Protein AF-A0A952SRW9-F1 (afdb_monomer)

Mean predicted aligned error: 8.56 Å

Sequence (166 aa):
MESKSAKLVGCLPGVGTVMLAVFGVFQLAAALVTLIPSLGHDRVPMQFVPVWTYFLDPLYDEKPNEAMVKVIAVGSQYVIGLSEAVIGWLLVAAAASGTRRVGLARIGLSFAAGLFGTFMLTMFIMHEKTLPAWNQYPAILGWIAVTWVVVRVEEGWGGGKGGSER

pLDDT: mean 82.29, std 15.95, range [38.88, 97.94]

Nearest PDB structures (foldseek):
  8jtt-assembly1_A  TM=2.650E-01  e=2.644E+00  Homo sapiens
  8jts-assembly1_A  TM=2.724E-01  e=8.843E+00  Homo sapiens

Solvent-accessible surface area (backbone atoms only — not comparable to full-atom values): 9089 Å² total; per-residue (Å²): 141,83,70,76,70,68,65,62,76,74,70,65,79,51,70,38,34,51,50,28,34,53,53,8,52,50,26,38,55,49,13,50,30,51,67,36,40,91,74,49,75,60,51,42,80,66,48,31,32,58,52,43,45,64,69,40,42,85,78,39,99,53,83,64,58,64,70,58,37,47,52,53,15,49,52,48,39,48,54,49,16,52,47,30,34,52,30,9,50,31,14,37,51,14,37,76,35,75,96,53,17,69,64,32,35,50,54,19,47,51,51,46,46,53,54,51,47,51,52,47,50,54,52,58,74,66,64,54,87,85,46,80,67,74,74,52,50,64,53,52,51,49,49,46,53,52,45,52,51,44,42,52,49,54,52,66,65,59,70,78,76,78,93,82,85,135

Radius of gyration: 21.0 Å; Cα contacts (8 Å, |Δi|>4): 154; chains: 1; bounding box: 51×33×81 Å

Secondary structure (DSSP, 8-state):
---SGGGTGGGSPPHHHHHHHHHHHHHHHHHHHHH-GGGS--HIIIIIHHHHHHHHGGG-SS---HHHHHHHHHHHHHHHHHHHHHHHHHHHHHHH-STTHHHHHHHHHHHHHHHHHHHHHHHHHH--TTSTTTTHHHHHHHHHHHHHHHHHHHHHHHTTSS-S--

Foldseek 3Di:
DDDPPVVVVVPDQAPLLVLLLVLLVVLLVVLCCLLPVVVDPPCLVQPQLVLLQVVCVVVDPDRPDSVVSSVVSNVVSNVSSVLSNQLSVLSNVLSVDDPCNLVSLVVSLVSQLVSLVVSLVSCVVVVDPSHPDSPVSVVSNVSSVVSNVSSVVCCVVVVPPDPDDD

Structure (mmCIF, N/CA/C/O backbone):
data_AF-A0A952SRW9-F1
#
_entry.id   AF-A0A952SRW9-F1
#
loop_
_atom_site.group_PDB
_atom_site.id
_atom_site.type_symbol
_atom_site.label_atom_id
_atom_site.label_alt_id
_atom_site.label_comp_id
_atom_site.label_asym_id
_atom_site.label_entity_id
_atom_site.label_seq_id
_atom_site.pdbx_PDB_ins_code
_atom_site.Cartn_x
_atom_site.Cartn_y
_atom_site.Cartn_z
_atom_site.occupancy
_atom_site.B_iso_or_equiv
_atom_site.auth_seq_id
_atom_site.auth_comp_id
_atom_site.auth_asym_id
_atom_site.auth_atom_id
_atom_site.pdbx_PDB_model_num
ATOM 1 N N . MET A 1 1 ? -19.920 4.259 48.591 1.00 47.53 1 MET A N 1
ATOM 2 C CA . MET A 1 1 ? -18.591 3.998 47.991 1.00 47.53 1 MET A CA 1
ATOM 3 C C . MET A 1 1 ? -18.803 3.129 46.761 1.00 47.53 1 MET A C 1
ATOM 5 O O . MET A 1 1 ? -18.591 1.927 46.804 1.00 47.53 1 MET A O 1
ATOM 9 N N . GLU A 1 2 ? -19.308 3.721 45.681 1.00 45.28 2 GLU A N 1
ATOM 10 C CA . GLU A 1 2 ? -19.556 3.000 44.433 1.00 45.28 2 GLU A CA 1
ATOM 11 C C . GLU A 1 2 ? -18.363 3.150 43.483 1.00 45.28 2 GLU A C 1
ATOM 13 O O . GLU A 1 2 ? -17.940 4.250 43.135 1.00 45.28 2 GLU A O 1
ATOM 18 N N . SER A 1 3 ? -17.814 1.993 43.120 1.00 46.62 3 SER A N 1
ATOM 19 C CA . SER A 1 3 ? -17.233 1.654 41.820 1.00 46.62 3 SER A CA 1
ATOM 20 C C . SER A 1 3 ? -16.277 2.661 41.161 1.00 46.62 3 SER A C 1
ATO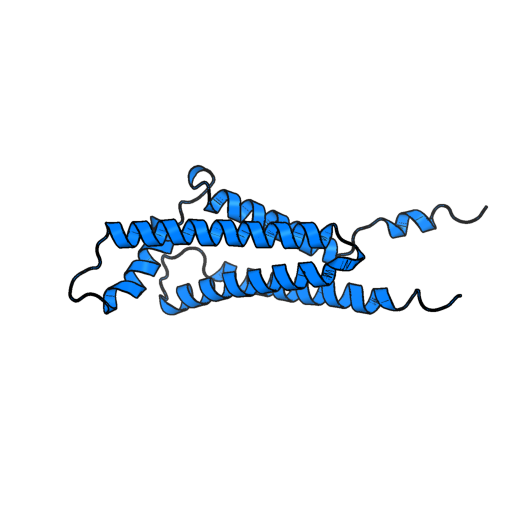M 22 O O . SER A 1 3 ? -16.581 3.287 40.147 1.00 46.62 3 SER A O 1
ATOM 24 N N . LYS A 1 4 ? -15.027 2.707 41.643 1.00 47.59 4 LYS A N 1
ATOM 25 C CA . LYS A 1 4 ? -13.888 3.132 40.801 1.00 47.59 4 LYS A CA 1
ATOM 26 C C . LYS A 1 4 ? -13.496 2.069 39.758 1.00 47.59 4 LYS A C 1
ATOM 28 O O . LYS A 1 4 ? -12.845 2.408 38.773 1.00 47.59 4 LYS A O 1
ATOM 33 N N . SER A 1 5 ? -13.929 0.814 39.921 1.00 46.41 5 SER A N 1
ATOM 34 C CA . SER A 1 5 ? -13.577 -0.291 39.014 1.00 46.41 5 SER A CA 1
ATOM 35 C C . SER A 1 5 ? -14.264 -0.228 37.645 1.00 46.41 5 SER A C 1
ATOM 37 O O . SER A 1 5 ? -13.717 -0.750 36.679 1.00 46.41 5 SER A O 1
ATOM 39 N N . ALA A 1 6 ? -15.403 0.461 37.507 1.00 46.47 6 ALA A N 1
ATOM 40 C CA . ALA A 1 6 ? -16.087 0.590 36.215 1.00 46.47 6 ALA A CA 1
ATOM 41 C C . ALA A 1 6 ? -15.374 1.523 35.211 1.00 46.47 6 ALA A C 1
ATOM 43 O O . ALA A 1 6 ? -15.625 1.432 34.013 1.00 46.47 6 ALA A O 1
ATOM 44 N N . LYS A 1 7 ? -14.454 2.396 35.658 1.00 42.22 7 LYS A N 1
ATOM 45 C CA . LYS A 1 7 ? -13.729 3.317 34.757 1.00 42.22 7 LYS A CA 1
ATOM 46 C C . LYS A 1 7 ? -12.548 2.681 34.017 1.00 42.22 7 LYS A C 1
ATOM 48 O O . LYS A 1 7 ? -12.124 3.223 33.004 1.00 42.22 7 LYS A O 1
ATOM 53 N N . LEU A 1 8 ? -12.027 1.546 34.487 1.00 44.66 8 LEU A N 1
ATOM 54 C CA . LEU A 1 8 ? -10.859 0.892 33.877 1.00 44.66 8 LEU A CA 1
ATOM 55 C C . LEU A 1 8 ? -11.217 0.007 32.674 1.00 44.66 8 LEU A C 1
ATOM 57 O O . LEU A 1 8 ? -10.409 -0.129 31.762 1.00 44.66 8 LEU A O 1
ATOM 61 N N . VAL A 1 9 ? -12.444 -0.519 32.618 1.00 44.44 9 VAL A N 1
ATOM 62 C CA . VAL A 1 9 ? -12.930 -1.327 31.481 1.00 44.44 9 VAL A CA 1
ATOM 63 C C . VAL A 1 9 ? -13.215 -0.460 30.241 1.00 44.44 9 VAL A C 1
ATOM 65 O O . VAL A 1 9 ? -13.214 -0.959 29.123 1.00 44.44 9 VAL A O 1
ATOM 68 N N . GLY A 1 10 ? -13.372 0.857 30.411 1.00 48.81 10 GLY A N 1
ATOM 69 C CA . GLY A 1 10 ? -13.552 1.812 29.311 1.00 48.81 10 GLY A CA 1
ATOM 70 C C . GLY A 1 10 ? -12.261 2.285 28.628 1.00 48.81 10 GLY A C 1
ATOM 71 O O . GLY A 1 10 ? -12.337 3.163 27.775 1.00 48.81 10 GLY A O 1
ATOM 72 N N . CYS A 1 11 ? -11.088 1.762 29.009 1.00 56.56 11 CYS A N 1
ATOM 73 C CA . CYS A 1 11 ? -9.787 2.283 28.561 1.00 56.56 11 CYS A CA 1
ATOM 74 C C . CYS A 1 11 ? -9.020 1.347 27.608 1.00 56.56 11 CYS A C 1
ATOM 76 O O . CYS A 1 11 ? -7.888 1.645 27.233 1.00 56.56 11 CYS A O 1
ATOM 78 N N . LEU A 1 12 ? -9.600 0.205 27.223 1.00 67.12 12 LEU A N 1
ATOM 79 C CA . LEU A 1 12 ? -8.967 -0.690 26.255 1.00 67.12 12 LEU A CA 1
ATOM 80 C C . LEU A 1 12 ? -9.407 -0.320 24.832 1.00 67.12 12 LEU A C 1
ATOM 82 O O . LEU A 1 12 ? -10.608 -0.184 24.585 1.00 67.12 12 LEU A O 1
ATOM 86 N N . PRO A 1 13 ? -8.465 -0.139 23.888 1.00 78.62 13 PRO A N 1
ATOM 87 C CA . PRO A 1 13 ? -8.816 0.099 22.497 1.00 78.62 13 PRO A CA 1
ATOM 88 C C . PRO A 1 13 ? -9.596 -1.102 21.947 1.00 78.62 13 PRO A C 1
ATOM 90 O O . PRO A 1 13 ? -9.213 -2.250 22.169 1.00 78.62 13 PRO A O 1
ATOM 93 N N . GLY A 1 14 ? -10.683 -0.825 21.220 1.00 86.94 14 GLY A N 1
ATOM 94 C CA . GLY A 1 14 ? -11.429 -1.848 20.483 1.00 86.94 14 GLY A CA 1
ATOM 95 C C . GLY A 1 14 ? -10.541 -2.596 19.486 1.00 86.94 14 GLY A C 1
ATOM 96 O O . GLY A 1 14 ? -9.496 -2.091 19.060 1.00 86.94 14 GLY A O 1
ATOM 97 N N . VAL A 1 15 ? -10.962 -3.796 19.093 1.00 89.00 15 VAL A N 1
ATOM 98 C CA . VAL A 1 15 ? -10.225 -4.645 18.148 1.00 89.00 15 VAL A CA 1
ATOM 99 C C . VAL A 1 15 ? -10.027 -3.910 16.823 1.00 89.00 15 VAL A C 1
ATOM 101 O O . VAL A 1 15 ? -8.923 -3.918 16.284 1.00 89.00 15 VAL A O 1
ATOM 104 N N . GLY A 1 16 ? -11.041 -3.186 16.341 1.00 89.38 16 GLY A N 1
ATOM 105 C CA . GLY A 1 16 ? -10.945 -2.374 15.128 1.00 89.38 16 GLY A CA 1
ATOM 106 C C . GLY A 1 16 ? -9.880 -1.282 15.230 1.00 89.38 16 GLY A C 1
ATOM 107 O O . GLY A 1 16 ? -9.112 -1.085 14.289 1.00 89.38 16 GLY A O 1
ATOM 108 N N . THR A 1 17 ? -9.751 -0.625 16.387 1.00 91.56 17 THR A N 1
ATOM 109 C CA . THR A 1 17 ? -8.673 0.346 16.643 1.00 91.56 17 THR A CA 1
ATOM 110 C C . THR A 1 17 ? -7.297 -0.297 16.518 1.00 91.56 17 THR A C 1
ATOM 112 O O . THR A 1 17 ? -6.418 0.251 15.857 1.00 91.56 17 THR A O 1
ATOM 115 N N . VAL A 1 18 ? -7.106 -1.458 17.150 1.00 92.88 18 VAL A N 1
ATOM 116 C CA . VAL A 1 18 ? -5.823 -2.172 17.132 1.00 92.88 18 VAL A CA 1
ATOM 117 C C . VAL A 1 18 ? -5.484 -2.617 15.712 1.00 92.88 18 VAL A C 1
ATOM 119 O O . VAL A 1 18 ? -4.365 -2.398 15.257 1.00 92.88 18 VAL A O 1
ATOM 122 N N . MET A 1 19 ? -6.453 -3.168 14.978 1.00 94.88 19 MET A N 1
ATOM 123 C CA . MET A 1 19 ? -6.261 -3.584 13.588 1.00 94.88 19 MET A CA 1
ATOM 124 C C . MET A 1 19 ? -5.877 -2.410 12.680 1.00 94.88 19 MET A C 1
ATOM 126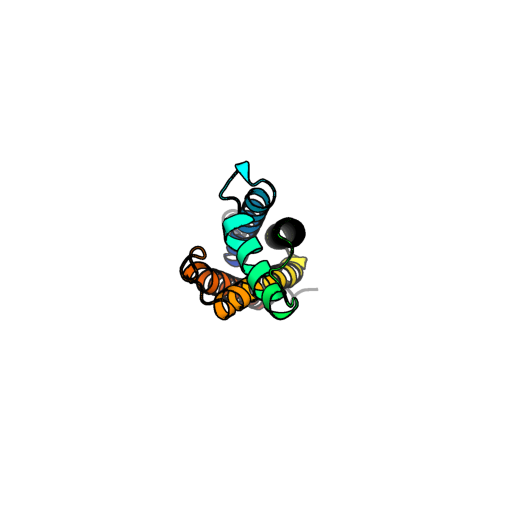 O O . MET A 1 19 ? -4.949 -2.544 11.883 1.00 94.88 19 MET A O 1
ATOM 130 N N . LEU A 1 20 ? -6.540 -1.255 12.820 1.00 94.88 20 LEU A N 1
ATOM 131 C CA . LEU A 1 20 ? -6.199 -0.037 12.079 1.00 94.88 20 LEU A CA 1
ATOM 132 C C . LEU A 1 20 ? -4.794 0.467 12.424 1.00 94.88 20 LEU A C 1
ATOM 134 O O . LEU A 1 20 ? -4.044 0.820 11.518 1.00 94.88 20 LEU A O 1
ATOM 138 N N . ALA A 1 21 ? -4.418 0.470 13.706 1.00 95.31 21 ALA A N 1
ATOM 139 C CA . ALA A 1 21 ? -3.095 0.908 14.142 1.00 95.31 21 ALA A CA 1
ATOM 140 C C . ALA A 1 21 ? -1.988 -0.005 13.599 1.00 95.31 21 ALA A C 1
ATOM 142 O O . ALA A 1 21 ? -1.029 0.482 13.006 1.00 95.31 21 ALA A O 1
ATOM 143 N N . VAL A 1 22 ? -2.143 -1.324 13.748 1.00 95.81 22 VAL A N 1
ATOM 144 C CA . VAL A 1 22 ? -1.180 -2.317 13.251 1.00 95.81 22 VAL A CA 1
ATOM 145 C C . VAL A 1 22 ? -1.052 -2.221 11.735 1.00 95.81 22 VAL A C 1
ATOM 147 O O . VAL A 1 22 ? 0.063 -2.142 11.220 1.00 95.81 22 VAL A O 1
ATOM 150 N N . PHE A 1 23 ? -2.176 -2.171 11.015 1.00 95.19 23 PHE A N 1
ATOM 151 C CA . PHE A 1 23 ? -2.142 -2.075 9.561 1.00 95.19 23 PHE A CA 1
ATOM 152 C C . PHE A 1 23 ? -1.557 -0.736 9.096 1.00 95.19 23 PHE A C 1
ATOM 154 O O . PHE A 1 23 ? -0.750 -0.708 8.175 1.00 95.19 23 PHE A O 1
ATOM 161 N N . GLY A 1 24 ? -1.878 0.365 9.775 1.00 96.19 24 GLY A N 1
ATOM 162 C CA . GLY A 1 24 ? -1.311 1.676 9.484 1.00 96.19 24 GLY A CA 1
ATOM 163 C C . GLY A 1 24 ? 0.204 1.731 9.686 1.00 96.19 24 GLY A C 1
ATOM 164 O O . GLY A 1 24 ? 0.924 2.163 8.790 1.00 96.19 24 GLY A O 1
ATOM 165 N N . VAL A 1 25 ? 0.709 1.226 10.816 1.00 97.00 25 VAL A N 1
ATOM 166 C CA . VAL A 1 25 ? 2.156 1.131 11.081 1.00 97.00 25 VAL A CA 1
ATOM 167 C C . VAL A 1 25 ? 2.846 0.245 10.048 1.00 97.00 25 VAL A C 1
ATOM 169 O O . VAL A 1 25 ? 3.910 0.608 9.551 1.00 97.00 25 VAL A O 1
ATOM 172 N N . PHE A 1 26 ? 2.230 -0.879 9.677 1.00 94.81 26 PHE A N 1
ATOM 173 C CA . PHE A 1 26 ? 2.754 -1.747 8.627 1.00 94.81 26 PHE A CA 1
ATOM 174 C C . PHE A 1 26 ? 2.892 -1.009 7.286 1.00 94.81 26 PHE A C 1
ATOM 176 O O . PHE A 1 26 ? 3.928 -1.119 6.639 1.00 94.81 26 PHE A O 1
ATOM 183 N N . GLN A 1 27 ? 1.898 -0.207 6.894 1.00 95.94 27 GLN A N 1
ATOM 184 C CA . GLN A 1 27 ? 1.948 0.592 5.664 1.00 95.94 27 GLN A CA 1
ATOM 185 C C . GLN A 1 27 ? 3.020 1.687 5.718 1.00 95.94 27 GLN A C 1
ATOM 187 O O . GLN A 1 27 ? 3.726 1.900 4.739 1.00 95.94 27 GLN A O 1
ATOM 192 N N . LEU A 1 28 ? 3.209 2.340 6.869 1.00 97.06 28 LEU A N 1
ATOM 193 C CA . LEU A 1 28 ? 4.296 3.312 7.044 1.00 97.06 28 LEU A CA 1
ATOM 194 C C . LEU A 1 28 ? 5.675 2.643 6.958 1.00 97.06 28 LEU A C 1
ATOM 196 O O . LEU A 1 28 ? 6.581 3.178 6.324 1.00 97.06 28 LEU A O 1
ATOM 200 N N . ALA A 1 29 ? 5.837 1.463 7.561 1.00 94.06 29 ALA A N 1
ATOM 201 C CA . ALA A 1 29 ? 7.072 0.693 7.460 1.00 94.06 29 ALA A CA 1
ATOM 202 C C . ALA A 1 29 ? 7.333 0.238 6.014 1.00 94.06 29 ALA A C 1
ATOM 204 O O . ALA A 1 29 ? 8.456 0.366 5.528 1.00 94.06 29 ALA A O 1
ATOM 205 N N . ALA A 1 30 ? 6.296 -0.230 5.310 1.00 90.75 30 ALA A N 1
ATOM 206 C CA . ALA A 1 30 ? 6.377 -0.574 3.895 1.00 90.75 30 ALA A CA 1
ATOM 207 C C . ALA A 1 30 ? 6.808 0.636 3.056 1.00 90.75 30 ALA A C 1
ATOM 209 O O . ALA A 1 30 ? 7.776 0.522 2.310 1.00 90.75 30 ALA A O 1
ATOM 210 N N . ALA A 1 31 ? 6.194 1.803 3.274 1.00 94.50 31 ALA A N 1
ATOM 211 C CA . ALA A 1 31 ? 6.549 3.045 2.595 1.00 94.50 31 ALA A CA 1
ATOM 212 C C . ALA A 1 31 ? 8.021 3.422 2.792 1.00 94.50 31 ALA A C 1
ATOM 214 O O . ALA A 1 31 ? 8.696 3.793 1.834 1.00 94.50 31 ALA A O 1
ATOM 215 N N . LEU A 1 32 ? 8.540 3.305 4.019 1.00 93.12 32 LEU A N 1
ATOM 216 C CA . LEU A 1 32 ? 9.949 3.585 4.311 1.00 93.12 32 LEU A CA 1
ATOM 217 C C . LEU A 1 32 ? 10.883 2.647 3.543 1.00 93.12 32 LEU A C 1
ATOM 219 O O . LEU A 1 32 ? 11.845 3.113 2.939 1.00 93.12 32 LEU A O 1
ATOM 223 N N . VAL A 1 33 ? 10.581 1.347 3.525 1.00 89.50 33 VAL A N 1
ATOM 224 C CA . VAL A 1 33 ? 11.363 0.358 2.769 1.00 89.50 33 VAL A CA 1
ATOM 225 C C . VAL A 1 33 ? 11.270 0.608 1.259 1.00 89.50 33 VAL A C 1
ATOM 227 O O . VAL A 1 33 ? 12.265 0.479 0.554 1.00 89.50 33 VAL A O 1
ATOM 230 N N . THR A 1 34 ? 10.099 1.002 0.757 1.00 89.88 34 THR A N 1
ATOM 231 C CA . THR A 1 34 ? 9.879 1.315 -0.661 1.00 89.88 34 THR A CA 1
ATOM 232 C C . THR A 1 34 ? 10.633 2.580 -1.092 1.00 89.88 34 THR A C 1
ATOM 234 O O . THR A 1 34 ? 11.199 2.624 -2.182 1.00 89.88 34 THR A O 1
ATOM 237 N N . LEU A 1 35 ? 10.657 3.620 -0.253 1.00 90.00 35 LEU A N 1
ATOM 238 C CA . LEU A 1 35 ? 11.285 4.910 -0.570 1.00 90.00 35 LEU A CA 1
ATOM 239 C C . LEU A 1 35 ? 12.794 4.932 -0.306 1.00 90.00 35 LEU A C 1
ATOM 241 O O . LEU A 1 35 ? 13.500 5.752 -0.893 1.00 90.00 35 LEU A O 1
ATOM 245 N N . ILE A 1 36 ? 13.290 4.052 0.565 1.00 89.31 36 ILE A N 1
ATOM 246 C CA . ILE A 1 36 ? 14.701 3.951 0.934 1.00 89.31 36 ILE A CA 1
ATOM 247 C C . ILE A 1 36 ? 15.169 2.518 0.637 1.00 89.31 36 ILE A C 1
ATOM 249 O O . ILE A 1 36 ? 15.171 1.674 1.535 1.00 89.31 36 ILE A O 1
ATOM 253 N N . PRO A 1 37 ? 15.600 2.225 -0.607 1.00 78.31 37 PRO A N 1
ATOM 254 C CA . PRO A 1 37 ? 15.955 0.868 -1.026 1.00 78.31 37 PRO A CA 1
ATOM 255 C C . PRO A 1 37 ? 17.046 0.212 -0.178 1.00 78.31 37 PRO A C 1
ATOM 257 O O . PRO A 1 37 ? 17.091 -1.006 -0.089 1.00 78.31 37 PRO A O 1
ATOM 260 N N . SER A 1 38 ? 17.906 0.989 0.490 1.00 85.62 38 SER A N 1
ATOM 261 C CA . SER A 1 38 ? 18.928 0.451 1.397 1.00 85.62 38 SER A CA 1
ATOM 262 C C . SER A 1 38 ? 18.362 -0.200 2.667 1.00 85.62 38 SER A C 1
ATOM 264 O O . SER A 1 38 ? 19.090 -0.922 3.344 1.00 85.62 38 SER A O 1
ATOM 266 N N . LEU A 1 39 ? 17.088 0.036 3.002 1.00 82.19 39 LEU A N 1
ATOM 267 C CA . LEU A 1 39 ? 16.413 -0.562 4.159 1.00 82.19 39 LEU A CA 1
ATOM 268 C C . LEU A 1 39 ? 15.724 -1.897 3.841 1.00 82.19 39 LEU A C 1
ATOM 270 O O . LEU A 1 39 ? 15.204 -2.545 4.749 1.00 82.19 39 LEU A O 1
ATOM 274 N N . GLY A 1 40 ? 15.709 -2.326 2.579 1.00 78.69 40 GLY A N 1
ATOM 275 C CA . GLY A 1 40 ? 15.124 -3.601 2.187 1.00 78.69 40 GLY A CA 1
ATOM 276 C C . GLY A 1 40 ? 15.579 -4.054 0.810 1.00 78.69 40 GLY A C 1
ATOM 277 O O . GLY A 1 40 ? 16.692 -3.775 0.380 1.00 78.69 40 GLY A O 1
ATOM 278 N N . HIS A 1 41 ? 14.735 -4.822 0.130 1.00 77.06 41 HIS A N 1
ATOM 279 C CA . HIS A 1 41 ? 15.035 -5.259 -1.225 1.00 77.06 41 HIS A CA 1
ATOM 280 C C . HIS A 1 41 ? 14.610 -4.183 -2.223 1.00 77.06 41 HIS A C 1
ATOM 282 O O . HIS A 1 41 ? 13.455 -3.751 -2.196 1.00 77.06 41 HIS A O 1
ATOM 288 N N . ASP A 1 42 ? 15.525 -3.772 -3.101 1.00 80.25 42 ASP A N 1
ATOM 289 C CA . ASP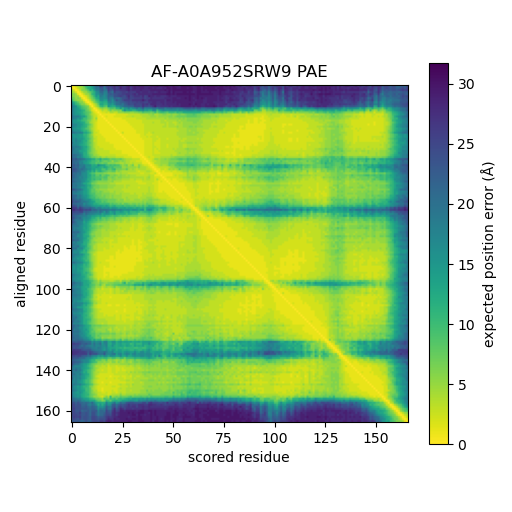 A 1 42 ? 15.208 -2.829 -4.170 1.00 80.25 42 ASP A CA 1
ATOM 290 C C . ASP A 1 42 ? 14.158 -3.445 -5.106 1.00 80.25 42 ASP A C 1
ATOM 292 O O . ASP A 1 42 ? 14.398 -4.450 -5.783 1.00 80.25 42 ASP A O 1
ATOM 296 N N . ARG A 1 43 ? 12.961 -2.851 -5.111 1.00 81.06 43 ARG A N 1
ATOM 297 C CA . ARG A 1 43 ? 11.822 -3.332 -5.898 1.00 81.06 43 ARG A CA 1
ATOM 298 C C . ARG A 1 43 ? 11.940 -2.910 -7.363 1.00 81.06 43 ARG A C 1
ATOM 300 O O . ARG A 1 43 ? 11.289 -3.519 -8.211 1.00 81.06 43 ARG A O 1
ATOM 307 N N . VAL A 1 44 ? 12.775 -1.921 -7.698 1.00 86.19 44 VAL A N 1
ATOM 308 C CA . VAL A 1 44 ? 12.931 -1.436 -9.079 1.00 86.19 44 VAL A CA 1
ATOM 309 C C . VAL A 1 44 ? 13.356 -2.547 -10.042 1.00 86.19 44 VAL A C 1
ATOM 311 O O . VAL A 1 44 ? 12.585 -2.827 -10.962 1.00 86.19 44 VAL A O 1
ATOM 314 N N . PRO A 1 45 ? 14.518 -3.208 -9.873 1.00 86.19 45 PRO A N 1
ATOM 315 C CA . PRO A 1 45 ? 14.980 -4.194 -10.848 1.00 86.19 45 PRO A CA 1
ATOM 316 C C . PRO A 1 45 ? 14.136 -5.472 -10.852 1.00 86.19 45 PRO A C 1
ATOM 318 O O . PRO A 1 45 ? 14.007 -6.103 -11.894 1.00 86.19 45 PRO A O 1
ATOM 321 N N . MET A 1 46 ? 13.565 -5.851 -9.706 1.00 80.81 46 MET A N 1
ATOM 322 C CA . MET A 1 46 ? 12.899 -7.147 -9.543 1.00 80.81 46 MET A CA 1
ATOM 323 C C . MET A 1 46 ? 11.386 -7.107 -9.741 1.00 80.81 46 MET A C 1
ATOM 325 O O . MET A 1 46 ? 10.788 -8.152 -9.959 1.00 80.81 46 MET A O 1
ATOM 329 N N . GLN A 1 47 ? 10.747 -5.941 -9.619 1.00 81.81 47 GLN A N 1
ATOM 330 C CA . GLN A 1 47 ? 9.294 -5.812 -9.749 1.00 81.81 47 GLN A CA 1
ATOM 331 C C . GLN A 1 47 ? 8.920 -4.797 -10.823 1.00 81.81 47 GLN A C 1
ATOM 333 O O . GLN A 1 47 ? 8.178 -5.132 -11.737 1.00 81.81 47 GLN A O 1
ATOM 338 N N . PHE A 1 48 ? 9.429 -3.566 -10.755 1.00 87.69 48 P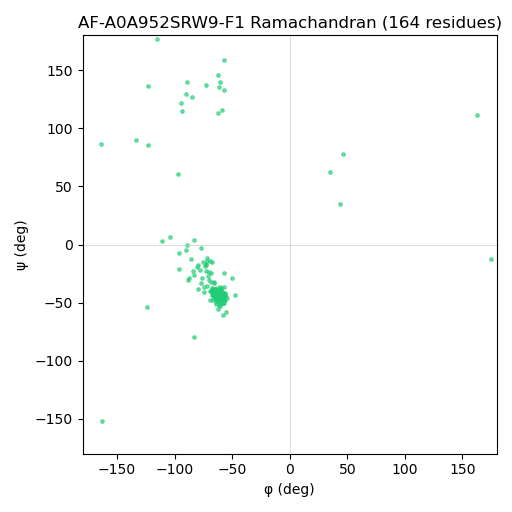HE A N 1
ATOM 339 C CA . PHE A 1 48 ? 8.927 -2.500 -11.626 1.00 87.69 48 PHE A CA 1
ATOM 340 C C . PHE A 1 48 ? 9.497 -2.540 -13.044 1.00 87.69 48 PHE A C 1
ATOM 342 O O . PHE A 1 48 ? 8.754 -2.289 -13.987 1.00 87.69 48 PHE A O 1
ATOM 349 N N . VAL A 1 49 ? 10.780 -2.868 -13.218 1.00 90.94 49 VAL A N 1
ATOM 350 C CA . VAL A 1 49 ? 11.376 -2.992 -14.558 1.00 90.94 49 VAL A CA 1
ATOM 351 C C . VAL A 1 49 ? 10.682 -4.092 -15.374 1.00 90.94 49 VAL A C 1
ATOM 353 O O . VAL A 1 49 ? 10.186 -3.755 -16.445 1.00 90.94 49 VAL A O 1
ATOM 356 N N . PRO A 1 50 ? 10.525 -5.340 -14.880 1.00 88.44 50 PRO A N 1
ATOM 357 C CA . PRO A 1 50 ? 9.801 -6.382 -15.614 1.00 88.44 50 PRO A CA 1
ATOM 358 C C . PRO A 1 50 ? 8.368 -5.981 -15.982 1.00 88.44 50 PRO A C 1
ATOM 360 O O . PRO A 1 50 ? 7.935 -6.201 -17.111 1.00 88.44 50 PRO A O 1
ATOM 363 N N . VAL A 1 51 ? 7.649 -5.334 -15.054 1.00 88.00 51 VAL A N 1
ATOM 364 C CA . VAL A 1 51 ? 6.280 -4.842 -15.282 1.00 88.00 51 VAL A CA 1
ATOM 365 C C . VAL A 1 51 ? 6.234 -3.840 -16.432 1.00 88.00 51 VAL A C 1
ATOM 367 O O . VAL A 1 51 ? 5.414 -3.971 -17.339 1.00 88.00 51 VAL A O 1
ATOM 370 N N . TRP A 1 52 ? 7.105 -2.832 -16.410 1.00 91.31 52 TRP A N 1
ATOM 371 C CA . TRP A 1 52 ? 7.102 -1.800 -17.442 1.00 91.31 52 TRP A CA 1
ATOM 372 C C . TRP A 1 52 ? 7.624 -2.311 -18.778 1.00 91.31 52 TRP A C 1
ATOM 374 O O . TRP A 1 52 ? 7.073 -1.923 -19.800 1.00 91.31 52 TRP A O 1
ATOM 384 N N . THR A 1 53 ? 8.609 -3.209 -18.790 1.00 90.69 53 THR A N 1
ATOM 385 C CA . THR A 1 53 ? 9.020 -3.906 -20.014 1.00 90.69 53 THR A CA 1
ATOM 386 C C . THR A 1 53 ? 7.836 -4.653 -20.622 1.00 90.69 53 THR A C 1
ATOM 388 O O . THR A 1 53 ? 7.500 -4.395 -21.769 1.00 90.69 53 THR A O 1
ATOM 391 N N . TYR A 1 54 ? 7.113 -5.461 -19.841 1.00 88.88 54 TYR A N 1
ATOM 392 C CA . TYR A 1 54 ? 5.948 -6.203 -20.333 1.00 88.88 54 TYR A CA 1
ATOM 393 C C . TYR A 1 54 ? 4.870 -5.301 -20.960 1.00 88.88 54 TYR A C 1
ATOM 395 O O . TYR A 1 54 ? 4.326 -5.625 -22.013 1.00 88.88 54 TYR A O 1
ATOM 403 N N . PHE A 1 55 ? 4.551 -4.162 -20.333 1.00 89.62 55 PHE A N 1
ATOM 404 C CA . PHE A 1 55 ? 3.530 -3.246 -20.857 1.00 89.62 55 PHE A CA 1
ATOM 405 C C . PHE A 1 55 ? 3.997 -2.404 -22.044 1.00 89.62 55 PHE A C 1
ATOM 407 O O . PHE A 1 55 ? 3.165 -1.989 -22.851 1.00 89.62 55 PHE A O 1
ATOM 414 N N . LEU A 1 56 ? 5.293 -2.111 -22.133 1.00 91.12 56 LEU A N 1
ATOM 415 C CA . LEU A 1 56 ? 5.846 -1.290 -23.203 1.00 91.12 56 LEU A CA 1
ATOM 416 C C . LEU A 1 56 ? 6.231 -2.125 -24.423 1.00 91.12 56 LEU A C 1
ATOM 418 O O . LEU A 1 56 ? 6.096 -1.614 -25.524 1.00 91.12 56 LEU A O 1
ATOM 422 N N . ASP A 1 57 ? 6.638 -3.385 -24.262 1.00 90.31 57 ASP A N 1
ATOM 423 C CA . ASP A 1 57 ? 7.064 -4.265 -25.360 1.00 90.31 57 ASP A CA 1
ATOM 424 C C . ASP A 1 57 ? 6.098 -4.267 -26.567 1.00 90.31 57 ASP A C 1
ATOM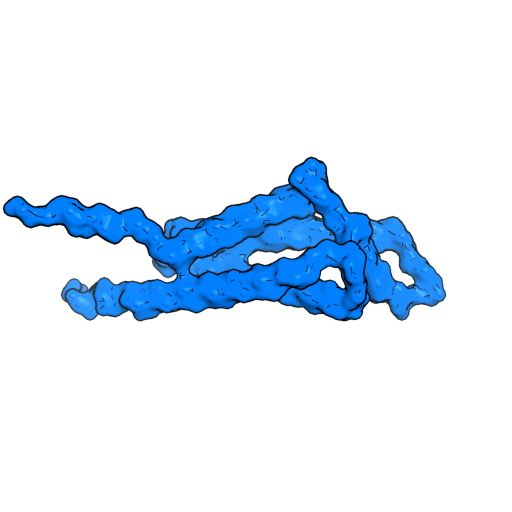 426 O O . ASP A 1 57 ? 6.575 -4.136 -27.690 1.00 90.31 57 ASP A O 1
ATOM 430 N N . PRO A 1 58 ? 4.757 -4.322 -26.406 1.00 88.62 58 PRO A N 1
ATOM 431 C CA . PRO A 1 58 ? 3.834 -4.292 -27.546 1.00 88.62 58 PRO A CA 1
ATOM 432 C C . PRO A 1 58 ? 3.719 -2.932 -28.255 1.00 88.62 58 PRO A C 1
ATOM 434 O O . PRO A 1 58 ? 3.072 -2.847 -29.297 1.00 88.62 58 PRO A O 1
ATOM 437 N N . LEU A 1 59 ? 4.254 -1.859 -27.666 1.00 89.38 59 LEU A N 1
ATOM 438 C CA . LEU A 1 59 ? 4.145 -0.484 -28.167 1.00 89.38 59 LEU A CA 1
ATOM 439 C C . LEU A 1 59 ? 5.357 -0.045 -28.996 1.00 89.38 59 LEU A C 1
ATOM 441 O O . LEU A 1 59 ? 5.334 1.052 -29.555 1.00 89.38 59 LEU A O 1
ATOM 445 N N . TYR A 1 60 ? 6.407 -0.863 -29.057 1.00 86.50 60 TYR A N 1
ATOM 446 C CA . TYR A 1 60 ? 7.628 -0.563 -29.793 1.00 86.50 60 TYR A CA 1
ATOM 447 C C . TYR A 1 60 ? 7.908 -1.664 -30.823 1.00 86.50 60 TYR A C 1
ATOM 449 O O . TYR A 1 60 ? 7.801 -2.849 -30.525 1.00 86.50 60 TYR A O 1
ATOM 457 N N . ASP A 1 61 ? 8.290 -1.261 -32.039 1.00 84.19 61 ASP A N 1
ATOM 458 C CA . ASP A 1 61 ? 8.718 -2.194 -33.095 1.00 84.19 61 ASP A CA 1
ATOM 459 C C . ASP A 1 61 ? 10.067 -2.868 -32.753 1.00 84.19 61 ASP A C 1
ATOM 461 O O . ASP A 1 61 ? 10.372 -3.966 -33.219 1.00 84.19 61 ASP A O 1
ATOM 465 N N . GLU A 1 62 ? 10.868 -2.212 -31.908 1.00 84.94 62 GLU A N 1
ATOM 466 C CA . GLU A 1 62 ? 12.107 -2.713 -31.306 1.00 84.94 62 GLU A CA 1
ATOM 467 C C . GLU A 1 62 ? 11.957 -2.833 -29.777 1.00 84.94 62 GLU A C 1
ATOM 469 O O . GLU A 1 62 ? 10.940 -2.447 -29.207 1.00 84.94 62 GLU A O 1
ATOM 474 N N . LYS A 1 63 ? 12.977 -3.336 -29.066 1.00 83.56 63 LYS A N 1
ATOM 475 C CA . LYS A 1 63 ? 12.941 -3.372 -27.593 1.00 83.56 63 LYS A CA 1
ATOM 476 C C . LYS A 1 63 ? 12.818 -1.955 -27.004 1.00 83.56 63 LYS A C 1
ATOM 478 O O . LYS A 1 63 ? 13.507 -1.047 -27.478 1.00 83.56 63 LYS A O 1
ATOM 483 N N . PRO A 1 64 ? 12.014 -1.754 -25.941 1.00 86.38 64 PRO A N 1
ATOM 484 C CA . PRO A 1 64 ? 11.862 -0.447 -25.319 1.00 86.38 64 PRO A CA 1
ATOM 485 C C . PRO A 1 64 ? 13.195 0.052 -24.753 1.00 86.38 64 PRO A C 1
ATOM 487 O O . PRO A 1 64 ? 14.012 -0.718 -24.245 1.00 86.38 64 PRO A O 1
ATOM 490 N N . ASN A 1 65 ? 13.406 1.369 -24.808 1.00 91.19 65 ASN A N 1
ATOM 491 C CA . ASN A 1 65 ? 14.614 1.999 -24.280 1.00 91.19 65 ASN A CA 1
ATOM 492 C C . ASN A 1 65 ? 14.767 1.705 -22.775 1.00 91.19 65 ASN A C 1
ATOM 494 O O . ASN A 1 65 ? 13.970 2.174 -21.958 1.00 91.19 65 ASN A O 1
ATOM 498 N N . GLU A 1 66 ? 15.827 0.983 -22.403 1.00 90.50 66 GLU A N 1
ATOM 499 C CA . GLU A 1 66 ? 16.084 0.554 -21.022 1.00 90.50 66 GLU A CA 1
ATOM 500 C C . GLU A 1 66 ? 16.155 1.722 -20.028 1.00 90.50 66 GLU A C 1
ATOM 502 O O . GLU A 1 66 ? 15.674 1.614 -18.898 1.00 90.50 66 GLU A O 1
ATOM 507 N N . ALA A 1 67 ? 16.709 2.867 -20.441 1.00 91.62 67 ALA A N 1
ATOM 508 C CA . ALA A 1 67 ? 16.788 4.047 -19.587 1.00 91.62 67 ALA A CA 1
ATOM 509 C C . ALA A 1 67 ? 15.392 4.606 -19.283 1.00 91.62 67 ALA A C 1
ATOM 511 O O . ALA A 1 67 ? 15.110 4.977 -18.144 1.00 91.62 67 ALA A O 1
ATOM 512 N N . MET A 1 68 ? 14.500 4.614 -20.275 1.00 92.62 68 MET A N 1
ATOM 513 C CA . MET A 1 68 ? 13.114 5.046 -20.101 1.00 92.62 68 MET A CA 1
ATOM 514 C C . MET A 1 68 ? 12.345 4.087 -19.187 1.00 92.62 68 MET A C 1
ATOM 516 O O . MET A 1 68 ? 11.719 4.542 -18.230 1.00 92.62 68 MET A O 1
ATOM 520 N N . VAL A 1 69 ? 12.446 2.773 -19.424 1.00 93.94 69 VAL A N 1
ATOM 521 C CA . VAL A 1 69 ? 11.829 1.744 -18.565 1.00 93.94 69 VAL A CA 1
ATOM 522 C C . VAL A 1 69 ? 12.275 1.933 -17.116 1.00 93.94 69 VAL A C 1
ATOM 524 O O . VAL A 1 69 ? 11.446 1.968 -16.207 1.00 93.94 69 VAL A O 1
ATOM 527 N N . LYS A 1 70 ? 13.578 2.137 -16.892 1.00 93.06 70 LYS A N 1
ATOM 528 C CA . LYS A 1 70 ? 14.136 2.357 -15.556 1.00 93.06 70 LYS A CA 1
ATOM 529 C C . LYS A 1 70 ? 13.607 3.634 -14.900 1.00 93.06 70 LYS A C 1
ATOM 531 O O . LYS A 1 70 ? 13.284 3.606 -13.715 1.00 93.06 70 LYS A O 1
ATOM 536 N N . VAL A 1 71 ? 13.482 4.737 -15.639 1.00 93.81 71 VAL A N 1
ATOM 537 C CA . VAL A 1 71 ? 12.926 5.996 -15.110 1.00 93.81 71 VAL A CA 1
ATOM 538 C C . VAL A 1 71 ? 11.469 5.820 -14.677 1.00 93.81 71 VAL A C 1
ATOM 540 O O . VAL A 1 71 ? 11.112 6.221 -13.569 1.00 93.81 71 VAL A O 1
ATOM 543 N N . ILE A 1 72 ? 10.635 5.178 -15.501 1.00 93.56 72 ILE A N 1
ATOM 544 C CA . ILE A 1 72 ? 9.220 4.942 -15.172 1.00 93.56 72 ILE A CA 1
ATOM 545 C C . ILE A 1 72 ? 9.096 3.962 -13.992 1.00 93.56 72 ILE A C 1
ATOM 547 O O . ILE A 1 72 ? 8.272 4.164 -13.093 1.00 93.56 72 ILE A O 1
ATOM 551 N N . ALA A 1 73 ? 9.957 2.944 -13.938 1.00 92.69 73 ALA A N 1
ATOM 552 C CA . ALA A 1 73 ? 10.023 1.992 -12.837 1.00 92.69 73 ALA A CA 1
ATOM 553 C C . ALA A 1 73 ? 10.370 2.668 -11.499 1.00 92.69 73 ALA A C 1
ATOM 555 O O . ALA A 1 73 ? 9.679 2.456 -10.501 1.00 92.69 73 ALA A O 1
ATOM 556 N N . VAL A 1 74 ? 11.379 3.547 -11.484 1.00 92.25 74 VAL A N 1
ATOM 557 C CA . VAL A 1 74 ? 11.729 4.361 -10.308 1.00 92.25 74 VAL A CA 1
ATOM 558 C C . VAL A 1 74 ? 10.574 5.289 -9.927 1.00 92.25 74 VAL A C 1
ATOM 560 O O . VAL A 1 74 ? 10.196 5.351 -8.758 1.00 92.25 74 VAL A O 1
ATOM 563 N N . GLY A 1 75 ? 9.961 5.972 -10.898 1.00 92.62 75 GLY A N 1
ATOM 564 C CA . GLY A 1 75 ? 8.796 6.828 -10.653 1.00 92.62 75 GLY A CA 1
ATOM 565 C C . GLY A 1 75 ? 7.634 6.068 -10.004 1.00 92.62 75 GLY A C 1
ATOM 566 O O . GLY A 1 75 ? 7.032 6.550 -9.046 1.00 92.62 75 GLY A O 1
ATOM 567 N N . SER A 1 76 ? 7.377 4.841 -10.458 1.00 92.25 76 SER A N 1
ATOM 568 C CA . SER A 1 76 ? 6.344 3.966 -9.893 1.00 92.25 76 SER A CA 1
ATOM 569 C C . SER A 1 76 ? 6.643 3.588 -8.446 1.00 92.25 76 SER A C 1
ATOM 571 O O . SER A 1 76 ? 5.745 3.654 -7.607 1.00 92.25 76 SER A O 1
ATOM 573 N N . GLN A 1 77 ? 7.902 3.273 -8.124 1.00 91.56 77 GLN A N 1
ATOM 574 C CA . GLN A 1 77 ? 8.320 3.019 -6.746 1.00 91.56 77 GLN A CA 1
ATOM 575 C C . GLN A 1 77 ? 8.002 4.206 -5.830 1.00 91.56 77 GLN A C 1
ATOM 577 O O . GLN A 1 77 ? 7.449 4.008 -4.749 1.00 91.56 77 GLN A O 1
ATOM 582 N N . TYR A 1 78 ? 8.285 5.437 -6.267 1.00 92.56 78 TYR A N 1
ATOM 583 C CA . TYR A 1 78 ? 7.950 6.634 -5.492 1.00 92.56 78 TYR A CA 1
ATOM 584 C C . TYR A 1 78 ? 6.442 6.814 -5.315 1.00 92.56 78 TYR A C 1
ATOM 586 O O . TYR A 1 78 ? 5.990 7.067 -4.200 1.00 92.56 78 TYR A O 1
ATOM 594 N N . VAL A 1 79 ? 5.654 6.649 -6.382 1.00 93.56 79 VAL A N 1
ATOM 595 C CA . VAL A 1 79 ? 4.185 6.741 -6.308 1.00 93.56 79 VAL A CA 1
ATOM 596 C C . VAL A 1 79 ? 3.626 5.724 -5.315 1.00 93.56 79 VAL A C 1
ATOM 598 O O . VAL A 1 79 ? 2.761 6.056 -4.502 1.00 93.56 79 VAL A O 1
ATOM 601 N N . ILE A 1 80 ? 4.146 4.499 -5.336 1.00 92.12 80 ILE A N 1
ATOM 602 C CA . ILE A 1 80 ? 3.714 3.427 -4.442 1.00 92.12 80 ILE A CA 1
ATOM 603 C C . ILE A 1 80 ? 4.135 3.706 -3.005 1.00 92.12 80 ILE A C 1
ATOM 605 O O . ILE A 1 80 ? 3.284 3.652 -2.124 1.00 92.12 80 ILE A O 1
ATOM 609 N N . GLY A 1 81 ? 5.391 4.085 -2.761 1.00 92.88 81 GLY A N 1
ATOM 610 C CA . GLY A 1 81 ? 5.859 4.413 -1.415 1.00 92.88 81 GLY A CA 1
ATOM 611 C C . GLY A 1 81 ? 5.088 5.585 -0.800 1.00 92.88 81 GLY A C 1
ATOM 612 O O . GLY A 1 81 ? 4.701 5.538 0.365 1.00 92.88 81 GLY A O 1
ATOM 613 N N . LEU A 1 82 ? 4.772 6.616 -1.590 1.00 96.06 82 LEU A N 1
ATOM 614 C CA . LEU A 1 82 ? 3.920 7.722 -1.143 1.00 96.06 82 LEU A CA 1
ATOM 615 C C . LEU A 1 82 ? 2.476 7.275 -0.879 1.00 96.06 82 LEU A C 1
ATOM 617 O O . LEU A 1 82 ? 1.868 7.720 0.094 1.00 96.06 82 LEU A O 1
ATOM 621 N N . SER A 1 83 ? 1.933 6.379 -1.704 1.00 96.06 83 SER A N 1
ATOM 622 C CA . SER A 1 83 ? 0.593 5.817 -1.496 1.00 96.06 83 SER A CA 1
ATOM 623 C C . SER A 1 83 ? 0.528 4.993 -0.207 1.00 96.06 83 SER A C 1
ATOM 625 O O . SER A 1 83 ? -0.371 5.211 0.603 1.00 96.06 83 SER A O 1
ATOM 627 N N . GLU A 1 84 ? 1.510 4.114 0.029 1.00 95.62 84 GLU A N 1
ATOM 628 C CA . GLU A 1 84 ? 1.677 3.352 1.276 1.00 95.62 84 GLU A CA 1
ATOM 629 C C . GLU A 1 84 ? 1.759 4.309 2.484 1.00 95.62 84 GLU A C 1
ATOM 631 O O . GLU A 1 84 ? 1.068 4.108 3.484 1.00 95.62 84 GLU A O 1
ATOM 636 N N . ALA A 1 85 ? 2.506 5.416 2.375 1.00 96.94 85 ALA A N 1
ATOM 637 C CA . ALA A 1 85 ? 2.607 6.409 3.445 1.00 96.94 85 ALA A CA 1
ATOM 638 C C . ALA A 1 85 ? 1.261 7.092 3.742 1.00 96.94 85 ALA A C 1
ATOM 640 O O . ALA A 1 85 ? 0.869 7.210 4.905 1.00 96.94 85 ALA A O 1
ATOM 641 N N . VAL A 1 86 ? 0.532 7.522 2.707 1.00 97.88 86 VAL A N 1
ATOM 642 C CA . VAL A 1 86 ? -0.794 8.147 2.854 1.00 97.88 86 VAL A CA 1
ATOM 643 C C . VAL A 1 86 ? -1.782 7.176 3.495 1.00 97.88 86 VAL A C 1
ATOM 645 O O . VAL A 1 86 ? -2.481 7.550 4.437 1.00 97.88 86 VAL A O 1
ATOM 648 N N . ILE A 1 87 ? -1.818 5.922 3.036 1.00 97.62 87 ILE A N 1
ATOM 649 C CA . ILE A 1 87 ? -2.650 4.870 3.632 1.00 97.62 87 ILE A CA 1
ATOM 650 C C . ILE A 1 87 ? -2.283 4.694 5.108 1.00 97.62 87 ILE A C 1
ATOM 652 O O . ILE A 1 87 ? -3.164 4.730 5.968 1.00 97.62 87 ILE A O 1
ATOM 656 N N . GLY A 1 88 ? -0.994 4.543 5.413 1.00 96.88 88 GLY A N 1
ATOM 657 C CA . GLY A 1 88 ? -0.508 4.346 6.773 1.00 96.88 88 GLY A CA 1
ATOM 658 C C . GLY A 1 88 ? -0.937 5.462 7.720 1.00 96.88 88 GLY A C 1
ATOM 659 O O . GLY A 1 88 ? -1.511 5.194 8.777 1.00 96.88 88 GLY A O 1
ATOM 660 N N . TRP A 1 89 ? -0.767 6.716 7.301 1.00 97.94 89 TRP A N 1
ATOM 661 C CA . TRP A 1 89 ? -1.200 7.876 8.076 1.00 97.94 89 TRP A CA 1
ATOM 662 C C . TRP A 1 89 ? -2.712 7.937 8.271 1.00 97.94 89 TRP A C 1
ATOM 664 O O . TRP A 1 89 ? -3.162 8.207 9.384 1.00 97.94 89 TRP A O 1
ATOM 674 N N . LEU A 1 90 ? -3.507 7.650 7.235 1.00 96.94 90 LEU A N 1
ATOM 675 C CA . LEU A 1 90 ? -4.968 7.618 7.347 1.00 96.94 90 LEU A CA 1
ATOM 676 C C . LEU A 1 90 ? -5.437 6.574 8.365 1.00 96.94 90 LEU A C 1
ATOM 678 O O . LEU A 1 90 ? -6.336 6.855 9.155 1.00 96.94 90 LEU A O 1
ATOM 682 N N . LEU A 1 91 ? -4.826 5.389 8.374 1.00 96.69 91 LEU A N 1
ATOM 683 C CA . LEU A 1 91 ? -5.204 4.295 9.270 1.00 96.69 91 LEU A CA 1
ATOM 684 C C . LEU A 1 91 ? -4.753 4.539 10.717 1.00 96.69 91 LEU A C 1
ATOM 686 O O . LEU A 1 91 ? -5.536 4.315 11.640 1.00 96.69 91 LEU A O 1
ATOM 690 N N . VAL A 1 92 ? -3.544 5.070 10.930 1.00 96.50 92 VAL A N 1
ATOM 691 C CA . VAL A 1 92 ? -3.083 5.482 12.268 1.00 96.50 92 VAL A CA 1
ATOM 692 C C . VAL A 1 92 ? -3.945 6.629 12.804 1.00 96.50 92 VAL A C 1
ATOM 694 O O . VAL A 1 92 ? -4.389 6.585 13.953 1.00 96.50 92 VAL A O 1
ATOM 697 N N . ALA A 1 93 ? -4.258 7.623 11.969 1.00 94.69 93 ALA A N 1
ATOM 698 C CA . ALA A 1 93 ? -5.158 8.709 12.343 1.00 94.69 93 ALA A CA 1
ATOM 699 C C . ALA A 1 93 ? -6.576 8.196 12.641 1.00 94.69 93 ALA A C 1
ATOM 701 O O . ALA A 1 93 ? -7.208 8.673 13.585 1.00 94.69 93 ALA A O 1
ATOM 702 N N . ALA A 1 94 ? -7.071 7.204 11.892 1.00 92.88 94 ALA A N 1
ATOM 703 C CA . ALA A 1 94 ? -8.348 6.552 12.169 1.00 92.88 94 ALA A CA 1
ATOM 704 C C . ALA A 1 94 ? -8.339 5.852 13.535 1.00 92.88 94 ALA A C 1
ATOM 706 O O . ALA A 1 94 ? -9.282 6.021 14.307 1.00 92.88 94 ALA A O 1
ATOM 707 N N . ALA A 1 95 ? -7.266 5.126 13.860 1.00 92.69 95 ALA A N 1
ATOM 708 C CA . ALA A 1 95 ? -7.109 4.452 15.147 1.00 92.69 95 ALA A CA 1
ATOM 709 C C . ALA A 1 95 ? -7.081 5.444 16.325 1.00 92.69 95 ALA A C 1
ATOM 711 O O . ALA A 1 95 ? -7.718 5.212 17.351 1.00 92.69 95 ALA A O 1
ATOM 712 N N . ALA A 1 96 ? -6.403 6.582 16.158 1.00 92.00 96 ALA A N 1
ATOM 713 C CA . ALA A 1 96 ? -6.349 7.644 17.164 1.00 92.00 96 ALA A CA 1
ATOM 714 C C . ALA A 1 96 ? -7.642 8.482 17.251 1.00 92.00 96 ALA A C 1
ATOM 716 O O . ALA A 1 96 ? -7.848 9.212 18.219 1.00 92.00 96 ALA A O 1
ATOM 717 N N . SER A 1 97 ? -8.525 8.393 16.253 1.00 86.19 97 SER A N 1
ATOM 718 C CA . SER A 1 97 ? -9.764 9.167 16.201 1.00 86.19 97 SER A CA 1
ATOM 719 C C . SER A 1 97 ? -10.920 8.436 16.887 1.00 86.19 97 SER A C 1
ATOM 721 O O . SER A 1 97 ? -11.107 7.229 16.726 1.00 86.19 97 SER A O 1
ATOM 723 N N . GLY A 1 98 ? -11.739 9.192 17.622 1.00 76.75 98 GLY A N 1
ATOM 724 C CA . GLY A 1 98 ? -13.056 8.747 18.086 1.00 76.75 98 GLY A CA 1
ATOM 725 C C . GLY A 1 98 ? -14.107 8.949 16.994 1.00 76.75 98 GLY A C 1
ATOM 726 O O . GLY A 1 98 ? -14.429 8.036 16.247 1.00 76.75 98 GLY A O 1
ATOM 727 N N . THR A 1 99 ? -14.589 10.182 16.837 1.00 78.06 99 THR A N 1
ATOM 728 C CA . THR A 1 99 ? -15.756 10.512 15.993 1.00 78.06 99 THR A CA 1
ATOM 729 C C . THR A 1 99 ? -15.529 10.373 14.482 1.00 78.06 99 THR A C 1
ATOM 731 O O . THR A 1 99 ? -16.483 10.225 13.728 1.00 78.06 99 THR A O 1
ATOM 734 N N . ARG A 1 100 ? -14.278 10.452 14.003 1.00 83.06 100 ARG A N 1
ATOM 735 C CA . ARG A 1 100 ? -13.937 10.401 12.562 1.00 83.06 100 ARG A CA 1
ATOM 736 C C . ARG A 1 100 ? -13.360 9.056 12.110 1.00 83.06 100 ARG A C 1
ATOM 738 O O . ARG A 1 100 ? -12.913 8.945 10.967 1.00 83.06 100 ARG A O 1
ATOM 745 N N . ARG A 1 101 ? -13.353 8.050 12.991 1.00 86.94 101 ARG A N 1
ATOM 746 C CA . ARG A 1 1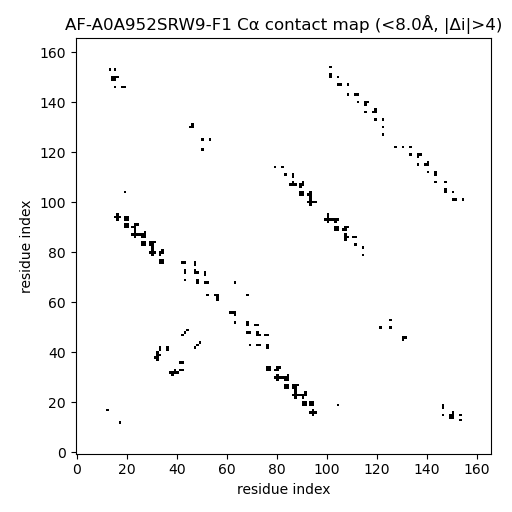01 ? -12.691 6.759 12.768 1.00 86.94 101 ARG A CA 1
ATOM 747 C C . ARG A 1 101 ? -13.153 6.080 11.487 1.00 86.94 101 ARG A C 1
ATOM 749 O O . ARG A 1 101 ? -12.317 5.851 10.618 1.00 86.94 101 ARG A O 1
ATOM 756 N N . VAL A 1 102 ? -14.450 5.809 11.324 1.00 85.94 102 VAL A N 1
ATOM 757 C CA . VAL A 1 102 ? -14.955 5.128 10.118 1.00 85.94 102 VAL A CA 1
ATOM 758 C C . VAL A 1 102 ? -14.691 5.897 8.833 1.00 85.94 102 VAL A C 1
ATOM 760 O O . VAL A 1 102 ? -14.383 5.274 7.820 1.00 85.94 102 VAL A O 1
ATOM 763 N N . GLY A 1 103 ? -14.767 7.229 8.849 1.00 88.69 103 GLY A N 1
ATOM 764 C CA . GLY A 1 103 ? -14.474 8.039 7.665 1.00 88.69 103 GLY A CA 1
ATOM 765 C C . GLY A 1 103 ? -13.039 7.829 7.178 1.00 88.69 103 GLY A C 1
ATOM 766 O O . GLY A 1 103 ? -12.817 7.460 6.025 1.00 88.69 103 GLY A O 1
ATOM 767 N N . LEU A 1 104 ? -12.072 7.996 8.083 1.00 92.31 104 LEU A N 1
ATOM 768 C CA . LEU A 1 104 ? -10.649 7.817 7.785 1.00 92.31 104 LEU A CA 1
ATOM 769 C C . LEU A 1 104 ? -10.308 6.359 7.458 1.00 92.31 104 LEU A C 1
ATOM 771 O O . LEU A 1 104 ? -9.616 6.101 6.474 1.00 92.31 104 LEU A O 1
ATOM 775 N N . ALA A 1 105 ? -10.850 5.407 8.225 1.00 92.19 105 ALA A N 1
ATOM 776 C CA . ALA A 1 105 ? -10.672 3.981 7.979 1.00 92.19 105 ALA A CA 1
ATOM 777 C C . ALA A 1 105 ? -11.204 3.584 6.599 1.00 92.19 105 ALA A C 1
ATOM 779 O O . ALA A 1 105 ? -10.526 2.875 5.866 1.00 92.19 105 ALA A O 1
ATOM 780 N N . ARG A 1 106 ? -12.381 4.077 6.195 1.00 93.25 106 ARG A N 1
ATOM 781 C CA . ARG A 1 106 ? -12.950 3.796 4.873 1.00 93.25 106 ARG A CA 1
ATOM 782 C C . ARG A 1 106 ? -12.040 4.297 3.760 1.00 93.25 106 ARG A C 1
ATOM 784 O O . ARG A 1 106 ? -11.803 3.541 2.823 1.00 93.25 106 ARG A O 1
ATOM 791 N N . ILE A 1 107 ? -11.539 5.529 3.852 1.00 94.25 107 ILE A N 1
ATOM 792 C CA . ILE A 1 107 ? -10.641 6.086 2.830 1.00 94.25 107 ILE A CA 1
ATOM 793 C C . ILE A 1 107 ? -9.340 5.276 2.785 1.00 94.25 107 ILE A C 1
ATOM 795 O O . ILE A 1 107 ? -8.976 4.786 1.720 1.00 94.25 107 ILE A O 1
ATOM 799 N N . GLY A 1 108 ? -8.686 5.066 3.934 1.00 94.44 108 GLY A N 1
ATOM 800 C CA . GLY A 1 108 ? -7.420 4.334 4.017 1.00 94.44 108 GLY A CA 1
ATOM 801 C C . GLY A 1 108 ? -7.531 2.887 3.531 1.00 94.44 108 GLY A C 1
ATOM 802 O O . GLY A 1 108 ? -6.744 2.459 2.694 1.00 94.44 108 GLY A O 1
ATOM 803 N N . LEU A 1 109 ? -8.545 2.146 3.987 1.00 94.62 109 LEU A N 1
ATOM 804 C CA . LEU A 1 109 ? -8.774 0.754 3.585 1.00 94.62 109 LEU A CA 1
ATOM 805 C C . LEU A 1 109 ? -9.179 0.635 2.110 1.00 94.62 109 LEU A C 1
ATOM 807 O O . LEU A 1 109 ? -8.734 -0.294 1.444 1.00 94.62 109 LEU A O 1
ATOM 811 N N . SER A 1 110 ? -9.980 1.568 1.577 1.00 94.56 110 SER A N 1
ATOM 812 C CA . SER A 1 110 ? -10.348 1.556 0.149 1.00 94.56 110 SER A CA 1
ATOM 813 C C . SER A 1 110 ? -9.143 1.868 -0.733 1.00 94.56 110 SER A C 1
ATOM 815 O O . SER A 1 110 ? -8.953 1.226 -1.764 1.00 94.56 110 SER A O 1
ATOM 817 N N . PHE A 1 111 ? -8.304 2.820 -0.316 1.00 95.44 111 PHE A N 1
ATOM 818 C CA . PHE A 1 111 ? -7.087 3.145 -1.047 1.00 95.44 111 PHE A CA 1
ATOM 819 C C . PHE A 1 111 ? -6.092 1.976 -1.002 1.00 95.44 111 PHE A C 1
ATOM 821 O O . PHE A 1 111 ? -5.567 1.585 -2.042 1.00 95.44 111 PHE A O 1
ATOM 828 N N . ALA A 1 112 ? -5.930 1.329 0.157 1.00 94.38 112 ALA A N 1
ATOM 829 C CA . ALA A 1 112 ? -5.157 0.095 0.274 1.00 94.38 112 ALA A CA 1
ATOM 830 C C . ALA A 1 112 ? -5.694 -1.003 -0.654 1.00 94.38 112 ALA A C 1
ATOM 832 O O . ALA A 1 112 ? -4.925 -1.597 -1.405 1.00 94.38 112 ALA A O 1
ATOM 833 N N . ALA A 1 113 ? -7.008 -1.243 -0.659 1.00 94.12 113 ALA A N 1
ATOM 834 C CA . ALA A 1 113 ? -7.624 -2.244 -1.527 1.00 94.12 113 ALA A CA 1
ATOM 835 C C . ALA A 1 113 ? -7.342 -1.970 -3.013 1.00 94.12 113 ALA A C 1
ATOM 837 O O . ALA A 1 113 ? -6.996 -2.893 -3.744 1.00 94.12 113 ALA A O 1
ATOM 838 N N . GLY A 1 114 ? -7.434 -0.710 -3.452 1.00 92.94 114 GLY A N 1
ATOM 839 C CA . GLY A 1 114 ? -7.112 -0.314 -4.826 1.00 92.94 114 GLY A CA 1
ATOM 840 C C . GLY A 1 114 ? -5.632 -0.498 -5.177 1.00 92.94 114 GLY A C 1
ATOM 841 O O . GLY A 1 114 ? -5.316 -1.029 -6.243 1.00 92.94 114 GLY A O 1
ATOM 842 N N . LEU A 1 115 ? -4.727 -0.122 -4.267 1.00 91.56 115 LEU A N 1
ATOM 843 C CA . LEU A 1 115 ? -3.283 -0.281 -4.448 1.00 91.56 115 LEU A CA 1
ATOM 844 C C . LEU A 1 115 ? -2.900 -1.764 -4.570 1.00 91.56 115 LEU A C 1
ATOM 846 O O . LEU A 1 115 ? -2.321 -2.173 -5.575 1.00 91.56 115 LEU A O 1
ATOM 850 N N . PHE A 1 116 ? -3.274 -2.588 -3.586 1.00 89.62 116 PHE A N 1
ATOM 851 C CA . PHE A 1 116 ? -2.963 -4.022 -3.595 1.00 89.62 116 PHE A CA 1
ATOM 852 C C . PHE A 1 116 ? -3.724 -4.781 -4.684 1.00 89.62 116 PHE A C 1
ATOM 854 O O . PHE A 1 116 ? -3.185 -5.730 -5.246 1.00 89.62 116 PHE A O 1
ATOM 861 N N . GLY A 1 117 ? -4.941 -4.350 -5.024 1.00 88.19 117 GLY A N 1
ATOM 862 C CA . GLY A 1 117 ? -5.712 -4.896 -6.139 1.00 88.19 117 GLY A CA 1
ATOM 863 C C . GLY A 1 117 ? -5.021 -4.669 -7.482 1.00 88.19 117 GLY A C 1
ATOM 864 O O . GLY A 1 117 ? -4.885 -5.610 -8.258 1.00 88.19 117 GLY A O 1
ATOM 865 N N . THR A 1 118 ? -4.510 -3.458 -7.724 1.00 87.38 118 THR A N 1
ATOM 866 C CA . THR A 1 118 ? -3.719 -3.145 -8.926 1.00 87.38 118 THR A CA 1
ATOM 867 C C . THR A 1 118 ? -2.454 -3.999 -8.989 1.00 87.38 118 THR A C 1
ATOM 869 O O . THR A 1 118 ? -2.184 -4.613 -10.015 1.00 87.38 118 THR A O 1
ATOM 872 N N . PHE A 1 119 ? -1.713 -4.114 -7.882 1.00 82.44 119 PHE A N 1
ATOM 873 C CA . PHE A 1 119 ? -0.533 -4.982 -7.811 1.00 82.44 119 PHE A CA 1
ATOM 874 C C . PHE A 1 119 ? -0.854 -6.442 -8.127 1.00 82.44 119 PHE A C 1
ATOM 876 O O . PHE A 1 119 ? -0.171 -7.067 -8.938 1.00 82.44 119 PHE A O 1
ATOM 883 N N . MET A 1 120 ? -1.905 -6.979 -7.506 1.00 84.25 120 MET A N 1
ATOM 884 C CA . MET A 1 120 ? -2.342 -8.352 -7.729 1.00 84.25 120 MET A CA 1
ATOM 885 C C . MET A 1 120 ? -2.755 -8.574 -9.187 1.00 84.25 120 MET A C 1
ATOM 887 O O . MET A 1 120 ? -2.380 -9.588 -9.769 1.00 84.25 120 MET A O 1
ATOM 891 N N . LEU A 1 121 ? -3.476 -7.624 -9.792 1.00 84.81 121 LEU A N 1
ATOM 892 C CA . LEU A 1 121 ? -3.883 -7.693 -11.194 1.00 84.81 121 LEU A CA 1
ATOM 893 C C . LEU A 1 121 ? -2.671 -7.699 -12.132 1.00 84.81 121 LEU A C 1
ATOM 895 O O . LEU A 1 121 ? -2.586 -8.557 -13.004 1.00 84.81 121 LEU A O 1
ATOM 899 N N . THR A 1 122 ? -1.711 -6.796 -11.928 1.00 81.94 122 THR A N 1
ATOM 900 C CA . THR A 1 122 ? -0.481 -6.743 -12.731 1.00 81.94 122 THR A CA 1
ATOM 901 C C . THR A 1 122 ? 0.297 -8.051 -12.639 1.00 81.94 122 THR A C 1
ATOM 903 O O . THR A 1 122 ? 0.675 -8.635 -13.652 1.00 81.94 122 THR A O 1
ATOM 906 N N . MET A 1 123 ? 0.479 -8.556 -11.419 1.00 77.06 123 MET A N 1
ATOM 907 C CA . MET A 1 123 ? 1.185 -9.811 -11.185 1.00 77.06 123 MET A CA 1
ATOM 908 C C . MET A 1 123 ? 0.426 -11.015 -11.770 1.00 77.06 123 MET A C 1
ATOM 910 O O . MET A 1 123 ? 1.053 -11.982 -12.194 1.00 77.06 123 MET A O 1
ATOM 914 N N . PHE A 1 124 ? -0.914 -10.985 -11.790 1.00 81.50 124 PHE A N 1
ATOM 915 C CA . PHE A 1 124 ? -1.736 -12.006 -12.451 1.00 81.50 124 PHE A CA 1
ATOM 916 C C . PHE A 1 124 ? -1.549 -11.994 -13.965 1.00 81.50 124 PHE A C 1
ATOM 918 O O . PHE A 1 124 ? -1.359 -13.051 -14.557 1.00 81.50 124 PHE A O 1
ATOM 925 N N . ILE A 1 125 ? -1.568 -10.807 -14.576 1.00 82.75 125 ILE A N 1
ATOM 926 C CA . ILE A 1 125 ? -1.431 -10.633 -16.027 1.00 82.75 125 ILE A CA 1
ATOM 927 C C . ILE A 1 125 ? -0.063 -11.121 -16.512 1.00 82.75 125 ILE A C 1
ATOM 929 O O . ILE A 1 125 ? 0.010 -11.836 -17.507 1.00 82.75 125 ILE A O 1
ATOM 933 N N . MET A 1 126 ? 1.013 -10.785 -15.797 1.00 77.62 126 MET A N 1
ATOM 934 C CA . MET A 1 126 ? 2.363 -11.228 -16.166 1.00 77.62 126 MET A CA 1
ATOM 935 C C . MET A 1 126 ? 2.583 -12.729 -15.940 1.00 77.62 126 MET A C 1
ATOM 937 O O . MET A 1 126 ? 3.432 -13.331 -16.590 1.00 77.62 126 MET A O 1
ATOM 941 N N . HIS A 1 127 ? 1.846 -13.327 -14.996 1.00 72.69 127 HIS A N 1
ATOM 942 C CA . HIS A 1 127 ? 1.967 -14.721 -14.556 1.00 72.69 127 HIS A CA 1
ATOM 943 C C . HIS A 1 127 ? 3.421 -15.206 -14.354 1.00 72.69 127 HIS A C 1
ATOM 945 O O . HIS A 1 127 ? 3.761 -16.371 -14.578 1.00 72.69 127 HIS A O 1
ATOM 951 N N . GLU A 1 128 ? 4.297 -14.317 -13.896 1.00 68.94 128 GLU A N 1
ATOM 952 C CA . GLU A 1 128 ? 5.725 -14.587 -13.831 1.00 68.94 128 GLU A CA 1
ATOM 953 C C . GLU A 1 128 ? 6.123 -15.138 -12.451 1.00 68.94 128 GLU A C 1
ATOM 955 O O . GLU A 1 128 ? 6.011 -14.475 -11.421 1.00 68.94 128 GLU A O 1
ATOM 960 N N . LYS A 1 129 ? 6.579 -16.399 -12.423 1.00 65.75 129 LYS A N 1
ATOM 961 C CA . LYS A 1 129 ? 6.889 -17.149 -11.186 1.00 65.75 129 LYS A CA 1
ATOM 962 C C . LYS A 1 129 ? 8.112 -16.626 -10.425 1.00 65.75 129 LYS A C 1
ATOM 964 O O . LYS A 1 129 ? 8.334 -17.040 -9.290 1.00 65.75 129 LYS A O 1
ATOM 969 N N . THR A 1 130 ? 8.922 -15.783 -11.058 1.00 66.25 130 THR A N 1
ATOM 970 C CA . THR A 1 130 ? 10.125 -15.174 -10.473 1.00 66.25 130 THR A CA 1
ATOM 971 C C . THR A 1 130 ? 9.802 -13.901 -9.688 1.00 66.25 130 THR A C 1
ATOM 973 O O . THR A 1 130 ? 10.641 -13.449 -8.910 1.00 66.25 130 THR A O 1
ATOM 976 N N . LEU A 1 131 ? 8.587 -13.353 -9.827 1.00 62.81 131 LEU A N 1
ATOM 977 C CA . LEU A 1 131 ? 8.151 -12.197 -9.051 1.00 62.81 131 LEU A CA 1
ATOM 978 C C . LEU A 1 131 ? 7.875 -12.606 -7.587 1.00 62.81 131 LEU A C 1
ATOM 980 O O . LEU A 1 131 ? 7.279 -13.661 -7.338 1.00 62.81 131 LEU A O 1
ATOM 984 N N . PRO A 1 132 ? 8.301 -11.806 -6.589 1.00 60.34 132 PRO A N 1
ATOM 985 C CA . PRO A 1 132 ? 8.199 -12.180 -5.181 1.00 60.34 132 PRO A CA 1
ATOM 986 C C . PRO A 1 132 ? 6.768 -12.505 -4.721 1.00 60.34 132 PRO A C 1
ATOM 988 O O . PRO A 1 132 ? 5.836 -11.742 -4.957 1.00 60.34 132 PRO A O 1
ATOM 991 N N . ALA A 1 133 ? 6.639 -13.631 -4.009 1.00 61.44 133 ALA A N 1
ATOM 992 C CA . ALA A 1 133 ? 5.552 -14.026 -3.103 1.00 61.44 133 ALA A CA 1
ATOM 993 C C . ALA A 1 133 ? 4.121 -13.575 -3.479 1.00 61.44 133 ALA A C 1
ATOM 995 O O . ALA A 1 133 ? 3.428 -12.895 -2.720 1.00 61.44 133 ALA A O 1
ATOM 996 N N . TRP A 1 134 ? 3.642 -14.057 -4.627 1.00 60.50 134 TRP A N 1
ATOM 997 C CA . TRP A 1 134 ? 2.277 -13.869 -5.143 1.00 60.50 134 TRP A CA 1
ATOM 998 C C . TRP A 1 134 ? 1.157 -14.190 -4.130 1.00 60.50 134 TRP A C 1
ATOM 1000 O O . TRP A 1 134 ? 0.078 -13.602 -4.146 1.00 60.50 134 TRP A O 1
ATOM 1010 N N . ASN A 1 135 ? 1.431 -15.105 -3.200 1.00 66.81 135 ASN A N 1
ATOM 1011 C CA . ASN A 1 135 ? 0.510 -15.548 -2.157 1.00 66.81 135 ASN A CA 1
ATOM 1012 C C . ASN A 1 135 ? 0.261 -14.516 -1.041 1.00 66.81 135 ASN A C 1
ATOM 1014 O O . ASN A 1 135 ? -0.691 -14.678 -0.279 1.00 66.81 135 ASN A O 1
ATOM 1018 N N . GLN A 1 136 ? 1.077 -13.464 -0.928 1.00 74.94 136 GLN A N 1
ATOM 1019 C CA . GLN A 1 136 ? 0.923 -12.456 0.126 1.00 74.94 136 GLN A CA 1
ATOM 1020 C C . GLN A 1 136 ? -0.218 -11.471 -0.170 1.00 74.94 136 GLN A C 1
ATOM 1022 O O . GLN A 1 136 ? -0.917 -11.046 0.750 1.00 74.94 136 GLN A O 1
ATOM 1027 N N . TYR A 1 137 ? -0.467 -11.144 -1.442 1.00 79.00 137 TYR A N 1
ATOM 1028 C CA . TYR A 1 137 ? -1.469 -10.143 -1.827 1.00 79.00 137 TYR A CA 1
ATOM 1029 C C . TYR A 1 137 ? -2.920 -10.552 -1.509 1.00 79.00 137 TYR A C 1
ATOM 1031 O O . TYR A 1 137 ? -3.638 -9.731 -0.931 1.00 79.00 137 TYR A O 1
ATOM 1039 N N . PRO A 1 138 ? -3.367 -11.802 -1.765 1.00 82.19 138 PRO A N 1
ATOM 1040 C CA . PRO A 1 138 ? -4.695 -12.249 -1.339 1.00 82.19 138 PRO A CA 1
ATOM 1041 C C . 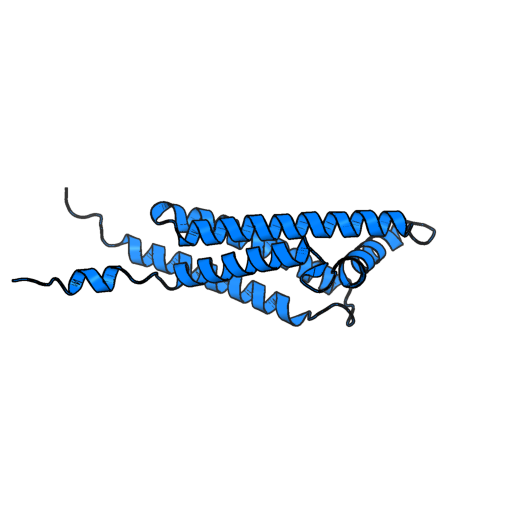PRO A 1 138 ? -4.889 -12.184 0.180 1.00 82.19 138 PRO A C 1
ATOM 1043 O O . PRO A 1 138 ? -5.961 -11.809 0.651 1.00 82.19 138 PRO A O 1
ATOM 1046 N N . ALA A 1 139 ? -3.846 -12.495 0.956 1.00 85.00 139 ALA A N 1
ATOM 1047 C CA . ALA A 1 139 ? -3.895 -12.408 2.412 1.00 85.00 139 ALA A CA 1
ATOM 1048 C C . ALA A 1 139 ? -4.031 -10.953 2.894 1.00 85.00 139 ALA A C 1
ATOM 1050 O O . ALA A 1 139 ? -4.842 -10.679 3.779 1.00 85.00 139 ALA A O 1
ATOM 1051 N N . ILE A 1 140 ? -3.306 -10.009 2.280 1.00 86.62 140 ILE A N 1
ATOM 1052 C CA . ILE A 1 140 ? -3.429 -8.571 2.579 1.00 86.62 140 ILE A CA 1
ATOM 1053 C C . ILE A 1 140 ? -4.841 -8.065 2.247 1.00 86.62 140 ILE A C 1
ATOM 1055 O O . ILE A 1 140 ? -5.447 -7.366 3.058 1.00 86.62 140 ILE A O 1
ATOM 1059 N N . LEU A 1 141 ? -5.407 -8.452 1.099 1.00 88.62 141 LEU A N 1
ATOM 1060 C CA . LEU A 1 141 ? -6.786 -8.099 0.737 1.00 88.62 141 LEU A CA 1
ATOM 1061 C C . LEU A 1 141 ? -7.809 -8.696 1.716 1.00 88.62 141 LEU A C 1
ATOM 1063 O O . LEU A 1 141 ? -8.750 -8.009 2.117 1.00 88.62 141 LEU A O 1
ATOM 1067 N N . GLY A 1 142 ? -7.591 -9.936 2.163 1.00 88.38 142 GLY A N 1
ATOM 1068 C CA . GLY A 1 142 ? -8.372 -10.556 3.231 1.00 88.38 142 GLY A CA 1
ATOM 1069 C C . GLY A 1 142 ? -8.298 -9.763 4.538 1.00 88.38 142 GLY A C 1
ATOM 1070 O O . GLY A 1 142 ? -9.332 -9.469 5.137 1.00 88.38 142 GLY A O 1
ATOM 1071 N N . TRP A 1 143 ? -7.101 -9.333 4.948 1.00 90.12 143 TRP A N 1
ATOM 1072 C CA . TRP A 1 143 ? -6.915 -8.490 6.133 1.00 90.12 143 TRP A CA 1
ATOM 1073 C C . TRP A 1 143 ? -7.674 -7.163 6.011 1.00 90.12 143 TRP A C 1
ATOM 1075 O O . TRP A 1 143 ? -8.356 -6.754 6.954 1.00 90.12 143 TRP A O 1
ATOM 1085 N N . ILE A 1 144 ? -7.603 -6.500 4.852 1.00 91.25 144 ILE A N 1
ATOM 1086 C CA . ILE A 1 144 ? -8.336 -5.254 4.571 1.00 91.25 144 ILE A CA 1
ATOM 1087 C C . ILE A 1 144 ? -9.846 -5.467 4.729 1.00 91.25 144 ILE A C 1
ATOM 1089 O O . ILE A 1 144 ? -10.502 -4.687 5.424 1.00 91.25 144 ILE A O 1
ATOM 1093 N N . ALA A 1 145 ? -10.392 -6.537 4.142 1.00 90.44 145 ALA A N 1
ATOM 1094 C CA . ALA A 1 145 ? -11.814 -6.864 4.227 1.00 90.44 145 ALA A CA 1
ATOM 1095 C C . ALA A 1 145 ? -12.261 -7.131 5.673 1.00 90.44 145 ALA A C 1
ATOM 1097 O O . ALA A 1 145 ? -13.251 -6.558 6.129 1.00 90.44 145 ALA A O 1
ATOM 1098 N N . VAL A 1 146 ? -11.506 -7.941 6.424 1.00 92.88 146 VAL A N 1
ATOM 1099 C CA . VAL A 1 146 ? -11.810 -8.228 7.836 1.00 92.88 146 VAL A CA 1
ATOM 1100 C C . VAL A 1 146 ? -11.747 -6.950 8.672 1.00 92.88 146 VAL A C 1
ATOM 1102 O O . VAL A 1 146 ? -12.655 -6.689 9.457 1.00 92.88 146 VAL A O 1
ATOM 1105 N N . THR A 1 147 ? -10.730 -6.110 8.463 1.00 89.88 147 THR A N 1
ATOM 1106 C CA . THR A 1 147 ? -10.572 -4.841 9.194 1.00 89.88 147 THR A CA 1
ATOM 1107 C C . THR A 1 147 ? -11.751 -3.909 8.930 1.00 89.88 147 THR A C 1
ATOM 1109 O O . THR A 1 147 ? -12.283 -3.301 9.857 1.00 89.88 147 THR A O 1
ATOM 1112 N N . TRP A 1 148 ? -12.208 -3.836 7.677 1.00 90.25 148 TRP A N 1
ATOM 1113 C CA . TRP A 1 148 ? -13.377 -3.047 7.304 1.00 90.25 148 TRP A CA 1
ATOM 1114 C C . TRP A 1 148 ? -14.643 -3.521 8.029 1.00 90.25 148 TRP A C 1
ATOM 1116 O O . TRP A 1 148 ? -15.359 -2.702 8.608 1.00 90.25 148 TRP A O 1
ATOM 1126 N N . VAL A 1 149 ? -14.895 -4.835 8.046 1.00 89.00 149 VAL A N 1
ATOM 1127 C CA . VAL A 1 149 ? -16.060 -5.423 8.726 1.00 89.00 149 VAL A CA 1
ATOM 1128 C C . VAL A 1 149 ? -16.010 -5.148 10.227 1.00 89.00 149 VAL A C 1
ATOM 1130 O O . VAL A 1 149 ? -16.993 -4.666 10.783 1.00 89.00 149 VAL A O 1
ATOM 1133 N N . VAL A 1 150 ? -14.869 -5.391 10.879 1.0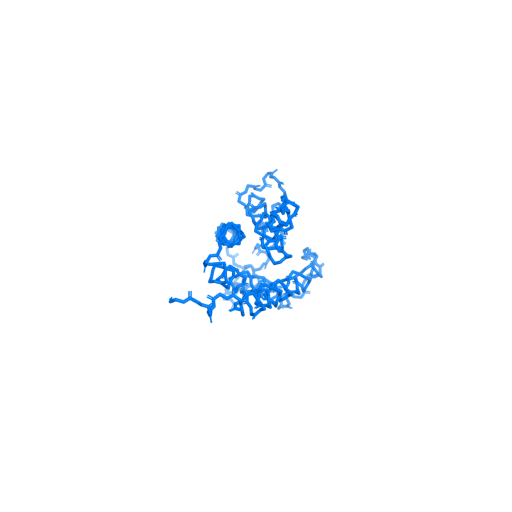0 89.75 150 VAL A N 1
ATOM 1134 C CA . VAL A 1 150 ? -14.706 -5.185 12.328 1.00 89.75 150 VAL A CA 1
ATOM 1135 C C . VAL A 1 150 ? -14.956 -3.726 12.709 1.00 89.75 150 VAL A C 1
ATOM 1137 O O . VAL A 1 150 ? -15.777 -3.456 13.584 1.00 89.75 150 VAL A O 1
ATOM 1140 N N . VAL A 1 151 ? -14.322 -2.778 12.013 1.00 86.44 151 VAL A N 1
ATOM 1141 C CA . VAL A 1 151 ? -14.499 -1.339 12.274 1.00 86.44 151 VAL A CA 1
ATOM 1142 C C . VAL A 1 151 ? -15.958 -0.920 12.080 1.00 86.44 151 VAL A C 1
ATOM 1144 O O . VAL A 1 151 ? -16.491 -0.130 12.860 1.00 86.44 151 VAL A O 1
ATOM 1147 N N . ARG A 1 152 ? -16.637 -1.469 11.065 1.00 84.62 152 ARG A N 1
ATOM 1148 C CA . ARG A 1 152 ? -18.045 -1.162 10.803 1.00 84.62 152 ARG A CA 1
ATOM 1149 C C . ARG A 1 152 ? -18.978 -1.723 11.877 1.00 84.62 152 ARG A C 1
ATOM 1151 O O . ARG A 1 152 ? -19.929 -1.039 12.254 1.00 84.62 152 ARG A O 1
ATOM 1158 N N . VAL A 1 153 ? -18.715 -2.937 12.362 1.00 86.50 153 VAL A N 1
ATOM 1159 C CA . VAL A 1 153 ? -19.501 -3.589 13.420 1.00 86.50 153 VAL A CA 1
ATOM 1160 C C . VAL A 1 153 ? -19.328 -2.869 14.756 1.00 86.50 153 VAL A C 1
ATOM 1162 O O . VAL A 1 153 ? -20.326 -2.612 15.424 1.00 86.50 153 VAL A O 1
ATOM 1165 N N . GLU A 1 154 ? -18.106 -2.483 15.131 1.00 84.62 154 GLU A N 1
ATOM 1166 C CA . GLU A 1 154 ? -17.847 -1.763 16.388 1.00 84.62 154 GLU A CA 1
ATOM 1167 C C . GLU A 1 154 ? -18.593 -0.423 16.462 1.00 84.62 154 GLU A C 1
ATOM 1169 O O . GLU A 1 154 ? -19.154 -0.085 17.504 1.00 84.62 154 GLU A O 1
ATOM 1174 N N . GLU A 1 155 ? -18.677 0.319 15.355 1.00 72.31 155 GLU A N 1
ATOM 1175 C CA . GLU A 1 155 ? -19.477 1.549 15.319 1.00 72.31 155 GLU A CA 1
ATOM 1176 C C . GLU A 1 155 ? -20.990 1.280 15.276 1.00 72.31 155 GLU A C 1
ATOM 1178 O O . GLU A 1 155 ? -21.759 1.999 15.916 1.00 72.31 155 GLU A O 1
ATOM 1183 N N . GLY A 1 156 ? -21.428 0.231 14.568 1.00 64.50 156 GLY A N 1
ATOM 1184 C CA . GLY A 1 156 ? -22.840 -0.162 14.499 1.00 64.50 156 GLY A CA 1
ATOM 1185 C C . GLY A 1 156 ? -23.407 -0.654 15.835 1.00 64.50 156 GLY A C 1
ATOM 1186 O O . GLY A 1 156 ? -24.569 -0.390 16.138 1.00 64.50 156 GLY A O 1
ATOM 1187 N N . TRP A 1 157 ? -22.591 -1.314 16.662 1.00 53.53 157 TRP A N 1
ATOM 1188 C CA . TRP A 1 157 ? -22.979 -1.750 18.008 1.00 53.53 157 TRP A CA 1
ATOM 1189 C C . TRP A 1 157 ? -22.750 -0.681 19.086 1.00 53.53 157 TRP A C 1
ATOM 1191 O O . TRP A 1 157 ? -23.487 -0.642 20.072 1.00 53.53 157 TRP A O 1
ATOM 1201 N N . GLY A 1 158 ? -21.770 0.209 18.901 1.00 50.09 158 GLY A N 1
ATOM 1202 C CA . GLY A 1 158 ? -21.449 1.285 19.845 1.00 50.09 158 GLY A CA 1
ATOM 1203 C C . GLY A 1 158 ? -22.398 2.490 19.798 1.00 50.09 158 GLY A C 1
ATOM 1204 O O . GLY A 1 158 ? -22.517 3.206 20.789 1.00 50.09 158 GLY A O 1
ATOM 1205 N N . GLY A 1 159 ? -23.114 2.704 18.687 1.00 46.47 159 GLY A N 1
ATOM 1206 C CA . GLY A 1 159 ? -24.034 3.839 18.500 1.00 46.47 159 GLY A CA 1
ATOM 1207 C C . GLY A 1 159 ? -25.394 3.733 19.209 1.00 46.47 159 GLY A C 1
ATOM 1208 O O . GLY A 1 159 ? -26.186 4.669 19.147 1.00 46.47 159 GLY A O 1
ATOM 1209 N N . GLY A 1 160 ? -25.685 2.615 19.885 1.00 42.72 160 GLY A N 1
ATOM 1210 C CA . GLY A 1 160 ? -26.988 2.342 20.508 1.00 42.72 160 GLY A CA 1
ATOM 1211 C C . GLY A 1 160 ? -27.171 2.820 21.956 1.00 42.72 160 GLY A C 1
ATOM 1212 O O . GLY A 1 160 ? -28.235 2.598 22.527 1.00 42.72 160 GLY A O 1
ATOM 1213 N N . LYS A 1 161 ? -26.172 3.447 22.590 1.00 45.22 161 LYS A N 1
ATOM 1214 C CA . LYS A 1 161 ? -26.284 3.927 23.982 1.00 45.22 161 LYS A CA 1
ATOM 1215 C C . LYS A 1 161 ? -25.769 5.357 24.112 1.00 45.22 161 LYS A C 1
ATOM 1217 O O . LYS A 1 161 ? -24.595 5.585 24.371 1.00 45.22 161 LYS A O 1
ATOM 1222 N N . GLY A 1 162 ? -26.674 6.312 23.930 1.00 42.94 162 GLY A N 1
ATOM 1223 C CA . GLY A 1 162 ? -26.403 7.738 24.143 1.00 42.94 162 GLY A CA 1
ATOM 1224 C C . GLY A 1 162 ? -27.550 8.672 23.756 1.00 42.94 162 GLY A C 1
ATOM 1225 O O . GLY A 1 162 ? -27.530 9.834 24.133 1.00 42.94 162 GLY A O 1
ATOM 1226 N N . GLY A 1 163 ? -28.566 8.176 23.043 1.00 42.81 163 GLY A N 1
ATOM 1227 C CA . GLY A 1 163 ? -29.796 8.911 22.739 1.00 42.81 163 G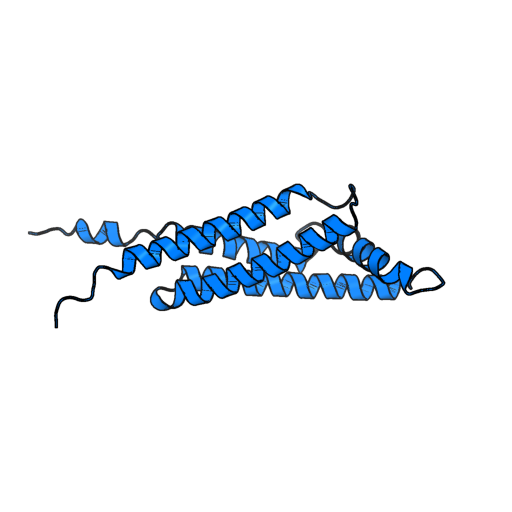LY A CA 1
ATOM 1228 C C . GLY A 1 163 ? -30.935 8.573 23.698 1.00 42.81 163 GLY A C 1
ATOM 1229 O O . GLY A 1 163 ? -31.948 8.034 23.271 1.00 42.81 163 GLY A O 1
ATOM 1230 N N . SER A 1 164 ? -30.763 8.827 24.993 1.00 44.59 164 SER A N 1
ATOM 1231 C CA . SER A 1 164 ? -31.879 8.960 25.935 1.00 44.59 164 SER A CA 1
ATOM 1232 C C . SER A 1 164 ? -31.352 9.637 27.192 1.00 44.59 164 SER A C 1
ATOM 1234 O O . SER A 1 164 ? -30.825 8.975 28.076 1.00 44.59 164 SER A O 1
ATOM 1236 N N . GLU A 1 165 ? -31.360 10.969 27.171 1.00 42.91 165 GLU A N 1
ATOM 1237 C CA . GLU A 1 165 ? -31.748 11.856 28.273 1.00 42.91 165 GLU A CA 1
ATOM 1238 C C . GLU A 1 165 ? -31.225 13.277 28.003 1.00 42.91 165 GLU A C 1
ATOM 1240 O O . GLU A 1 165 ? -30.029 13.545 28.125 1.00 42.91 165 GLU A O 1
ATOM 1245 N N . ARG A 1 166 ? -32.201 14.165 27.755 1.00 38.88 166 ARG A N 1
ATOM 1246 C CA . ARG A 1 166 ? -32.188 15.641 27.724 1.00 38.88 166 ARG A CA 1
ATOM 1247 C C . ARG A 1 166 ? -32.090 16.300 26.355 1.00 38.88 166 ARG A C 1
ATOM 1249 O O . ARG A 1 166 ? -31.001 16.305 25.749 1.00 38.88 166 ARG A O 1
#